Protein AF-A0A6I3E8Z2-F1 (afdb_monomer)

Mean predicted aligned error: 6.76 Å

Radius of gyration: 23.53 Å; Cα contacts (8 Å, |Δi|>4): 167; chains: 1; bounding box: 45×29×75 Å

pLDDT: mean 90.35, std 7.75, range [47.09, 97.12]

Structure (mmCIF, N/CA/C/O backbone):
data_AF-A0A6I3E8Z2-F1
#
_entry.id   AF-A0A6I3E8Z2-F1
#
loop_
_atom_site.group_PDB
_atom_site.id
_atom_site.type_symbol
_atom_site.label_atom_id
_atom_site.label_alt_id
_atom_site.label_comp_id
_atom_site.label_asym_id
_atom_site.label_entity_id
_atom_site.label_seq_id
_atom_site.pdbx_PDB_ins_code
_atom_site.Cartn_x
_atom_site.Cartn_y
_atom_site.Cartn_z
_atom_site.occupancy
_atom_site.B_iso_or_equiv
_atom_site.auth_seq_id
_atom_site.auth_comp_id
_atom_site.auth_asym_id
_atom_site.auth_atom_id
_atom_site.pdbx_PDB_model_num
ATOM 1 N N . MET A 1 1 ? 21.581 24.285 -48.028 1.00 47.09 1 MET A N 1
ATOM 2 C CA . MET A 1 1 ? 20.593 23.211 -47.769 1.00 47.09 1 MET A CA 1
ATOM 3 C C . MET A 1 1 ? 21.346 21.932 -47.448 1.00 47.09 1 MET A C 1
ATOM 5 O O . MET A 1 1 ? 22.069 21.449 -48.307 1.00 47.09 1 MET A O 1
ATOM 9 N N . ILE A 1 2 ? 21.238 21.418 -46.222 1.00 68.00 2 ILE A N 1
ATOM 10 C CA . ILE A 1 2 ? 21.886 20.156 -45.835 1.00 68.00 2 ILE A CA 1
ATOM 11 C C . ILE A 1 2 ? 21.056 19.008 -46.432 1.00 68.00 2 ILE A C 1
ATOM 13 O O . ILE A 1 2 ? 19.905 18.815 -46.048 1.00 68.00 2 ILE A O 1
ATOM 17 N N . GLN A 1 3 ? 21.615 18.278 -47.399 1.00 69.81 3 GLN A N 1
ATOM 18 C CA . GLN A 1 3 ? 20.998 17.083 -47.985 1.00 69.81 3 GLN A CA 1
ATOM 19 C C . GLN A 1 3 ? 21.229 15.905 -47.028 1.00 69.81 3 GLN A C 1
ATOM 21 O O . GLN A 1 3 ? 22.283 15.272 -47.037 1.00 69.81 3 GLN A O 1
ATOM 26 N N . ILE A 1 4 ? 20.273 15.653 -46.133 1.00 79.44 4 ILE A N 1
ATOM 27 C CA . ILE A 1 4 ? 20.348 14.550 -45.169 1.00 79.44 4 ILE A CA 1
ATOM 28 C C . ILE A 1 4 ? 20.017 13.220 -45.859 1.00 79.44 4 ILE A C 1
ATOM 30 O O . ILE A 1 4 ? 18.952 13.041 -46.450 1.00 79.44 4 ILE A O 1
ATOM 34 N N . ASN A 1 5 ? 20.930 12.254 -45.746 1.00 85.25 5 ASN A N 1
ATOM 35 C CA . ASN A 1 5 ? 20.758 10.927 -46.326 1.00 85.25 5 ASN A CA 1
ATOM 36 C C . ASN A 1 5 ? 19.733 10.115 -45.519 1.00 85.25 5 ASN A C 1
ATOM 38 O O . ASN A 1 5 ? 19.948 9.837 -44.338 1.00 85.25 5 ASN A O 1
ATOM 42 N N . ARG A 1 6 ? 18.652 9.655 -46.166 1.00 85.75 6 ARG A N 1
ATOM 43 C CA . ARG A 1 6 ? 17.559 8.897 -45.513 1.00 85.75 6 ARG A CA 1
ATOM 44 C C . ARG A 1 6 ? 18.058 7.685 -44.713 1.00 85.75 6 ARG A C 1
ATOM 46 O O . ARG A 1 6 ? 17.538 7.411 -43.640 1.00 85.75 6 ARG A O 1
ATOM 53 N N . ARG A 1 7 ? 19.110 7.007 -45.190 1.00 88.06 7 ARG A N 1
ATOM 54 C CA . ARG A 1 7 ? 19.743 5.868 -44.496 1.00 88.06 7 ARG A CA 1
ATOM 55 C C . ARG A 1 7 ? 20.390 6.264 -43.165 1.00 88.06 7 ARG A C 1
ATOM 57 O O . ARG A 1 7 ? 20.263 5.529 -42.194 1.00 88.06 7 ARG A O 1
ATOM 64 N N . ILE A 1 8 ? 21.046 7.427 -43.111 1.00 90.81 8 ILE A N 1
ATOM 65 C CA . ILE A 1 8 ? 21.693 7.934 -41.889 1.00 90.81 8 ILE A CA 1
ATOM 66 C C . ILE A 1 8 ? 20.628 8.255 -40.840 1.00 90.81 8 ILE A C 1
ATOM 68 O O . ILE A 1 8 ? 20.788 7.888 -39.682 1.00 90.81 8 ILE A O 1
ATOM 72 N N . VAL A 1 9 ? 19.508 8.858 -41.255 1.00 92.12 9 VAL A N 1
ATOM 73 C CA . VAL A 1 9 ? 18.374 9.138 -40.359 1.00 92.12 9 VAL A CA 1
ATOM 74 C C . VAL A 1 9 ? 17.796 7.852 -39.778 1.00 92.12 9 VAL A C 1
ATOM 76 O O . VAL A 1 9 ? 17.558 7.783 -38.577 1.00 92.12 9 VAL A O 1
ATOM 79 N N . SER A 1 10 ? 17.607 6.816 -40.600 1.00 93.56 10 SER A N 1
ATOM 80 C CA . SER A 1 10 ? 17.093 5.527 -40.125 1.00 93.56 10 SER A CA 1
ATOM 81 C C . SER A 1 10 ? 18.031 4.865 -39.114 1.00 93.56 10 SER A C 1
ATOM 83 O O . SER A 1 10 ? 17.572 4.419 -38.067 1.00 93.56 10 SER A O 1
ATOM 85 N N . ILE A 1 11 ? 19.339 4.839 -39.389 1.00 95.56 11 ILE A N 1
ATOM 86 C CA . ILE A 1 11 ? 20.333 4.259 -38.471 1.00 95.56 11 ILE A CA 1
ATOM 87 C C . ILE A 1 11 ? 20.383 5.051 -37.163 1.00 95.56 11 ILE A C 1
ATOM 89 O O . ILE A 1 11 ? 20.350 4.455 -36.089 1.00 95.56 11 ILE A O 1
ATOM 93 N N . ALA A 1 12 ? 20.404 6.384 -37.240 1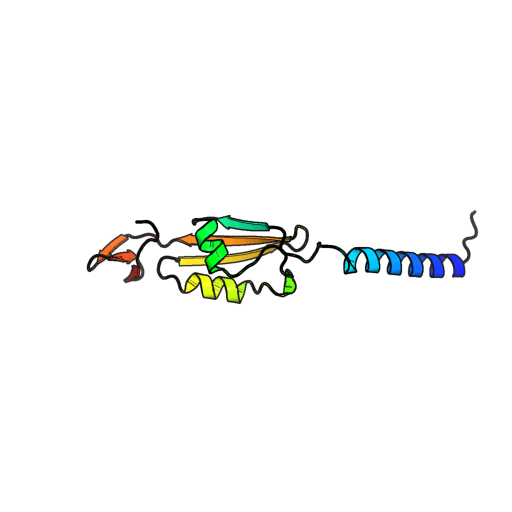.00 95.31 12 ALA A N 1
ATOM 94 C CA . ALA A 1 12 ? 20.385 7.243 -36.063 1.00 95.31 12 ALA A CA 1
ATOM 95 C C . ALA A 1 12 ? 19.112 7.034 -35.228 1.00 95.31 12 ALA A C 1
ATOM 97 O O . ALA A 1 12 ? 19.192 6.956 -34.006 1.00 95.31 12 ALA A O 1
ATOM 98 N N . GLY A 1 13 ? 17.954 6.877 -35.876 1.00 96.56 13 GLY A N 1
ATOM 99 C CA . GLY A 1 13 ? 16.691 6.583 -35.200 1.00 96.56 13 GLY A CA 1
ATOM 100 C C . GLY A 1 13 ? 16.713 5.246 -34.456 1.00 96.56 13 GLY A C 1
ATOM 101 O O . GLY A 1 13 ? 16.318 5.190 -33.294 1.00 96.56 13 GLY A O 1
ATOM 102 N N . ILE A 1 14 ? 17.228 4.185 -35.086 1.00 97.06 14 ILE A N 1
ATOM 103 C CA . ILE A 1 14 ? 17.366 2.864 -34.450 1.00 97.06 14 ILE A CA 1
ATOM 104 C C . ILE A 1 14 ? 18.352 2.927 -33.279 1.00 97.06 14 ILE A C 1
ATOM 106 O O . ILE A 1 14 ? 18.051 2.417 -32.201 1.00 97.06 14 ILE A O 1
ATOM 110 N N . ALA A 1 15 ? 19.505 3.574 -33.465 1.00 97.00 15 ALA A N 1
ATOM 111 C CA . ALA A 1 15 ? 20.509 3.726 -32.415 1.00 97.00 15 ALA A CA 1
ATOM 112 C C . ALA A 1 15 ? 19.963 4.516 -31.216 1.00 97.00 15 ALA A C 1
ATOM 114 O O . ALA A 1 15 ? 20.157 4.110 -30.070 1.00 97.00 15 ALA A O 1
ATOM 115 N N . LEU A 1 16 ? 19.225 5.601 -31.471 1.00 97.00 16 LEU A N 1
ATOM 116 C CA . LEU A 1 16 ? 18.571 6.387 -30.429 1.00 97.00 16 LEU A CA 1
ATOM 117 C C . LEU A 1 16 ? 17.526 5.557 -29.679 1.00 97.00 16 LEU A C 1
ATOM 119 O O . LEU A 1 16 ? 17.502 5.567 -28.452 1.00 97.00 16 LEU A O 1
ATOM 123 N N . PHE A 1 17 ? 16.690 4.808 -30.399 1.00 97.12 17 PHE A N 1
ATOM 124 C CA . PHE A 1 17 ? 15.694 3.937 -29.781 1.00 97.12 17 PHE A CA 1
ATOM 125 C C . PHE A 1 17 ? 16.351 2.865 -28.900 1.00 97.12 17 PHE A C 1
ATOM 127 O O . PHE A 1 17 ? 15.964 2.707 -27.744 1.00 97.12 17 PHE A O 1
ATOM 134 N N . ALA A 1 18 ? 17.393 2.192 -29.398 1.00 96.94 18 ALA A N 1
ATOM 135 C CA . ALA A 1 18 ? 18.147 1.199 -28.635 1.00 96.94 18 ALA A CA 1
ATOM 136 C C . ALA A 1 18 ? 18.750 1.803 -27.355 1.00 96.94 18 ALA A C 1
ATOM 138 O O . ALA A 1 18 ? 18.591 1.239 -26.270 1.00 96.94 18 ALA A O 1
ATOM 139 N N . LEU A 1 19 ? 19.359 2.989 -27.453 1.00 96.25 19 LEU A N 1
ATOM 140 C CA . LEU A 1 19 ? 19.919 3.696 -26.303 1.00 96.25 19 LEU A CA 1
ATOM 141 C C . LEU A 1 19 ? 18.846 4.030 -25.255 1.00 96.25 19 LEU A C 1
ATOM 143 O O . LEU A 1 19 ? 19.044 3.770 -24.069 1.00 96.25 19 LEU A O 1
ATOM 147 N N . LEU A 1 20 ? 17.694 4.555 -25.682 1.00 95.12 20 LEU A N 1
ATOM 148 C CA . LEU A 1 20 ? 16.580 4.865 -24.782 1.00 95.12 20 LEU A CA 1
ATOM 149 C C . LEU A 1 20 ? 16.047 3.605 -24.095 1.00 95.12 20 LEU A C 1
ATOM 151 O O . LEU A 1 20 ? 15.847 3.607 -22.880 1.00 95.12 20 LEU A O 1
ATOM 155 N N . THR A 1 21 ? 15.866 2.512 -24.841 1.00 94.25 21 THR A N 1
ATOM 156 C CA . THR A 1 21 ? 15.415 1.243 -24.253 1.00 94.25 21 THR A CA 1
ATOM 157 C C . THR A 1 21 ? 16.409 0.693 -23.235 1.00 94.25 21 THR A C 1
ATOM 159 O O . THR A 1 21 ? 15.979 0.209 -22.193 1.00 94.25 21 THR A O 1
ATOM 162 N N . TYR A 1 22 ? 17.717 0.825 -23.478 1.00 92.50 22 TYR A N 1
ATOM 163 C CA . TYR A 1 22 ? 18.752 0.422 -22.528 1.00 92.50 22 TYR A CA 1
ATOM 164 C C . TYR A 1 22 ? 18.677 1.243 -21.235 1.00 92.50 22 TYR A C 1
ATOM 166 O O . TYR A 1 22 ? 18.629 0.684 -20.143 1.00 92.50 22 TYR A O 1
ATOM 174 N N . ILE A 1 23 ? 18.579 2.571 -21.337 1.00 91.31 23 ILE A N 1
ATOM 175 C CA . ILE A 1 23 ? 18.447 3.432 -20.153 1.00 91.31 23 ILE A CA 1
ATOM 176 C C . ILE A 1 23 ? 17.215 3.027 -19.337 1.00 91.31 23 ILE A C 1
ATOM 178 O O . ILE A 1 23 ? 17.310 2.881 -18.124 1.00 91.31 23 ILE A O 1
ATOM 182 N N . ILE A 1 24 ? 16.076 2.789 -19.991 1.00 87.31 24 ILE A N 1
ATOM 183 C CA . ILE A 1 24 ? 14.829 2.432 -19.309 1.00 87.31 24 ILE A CA 1
ATOM 184 C C . ILE A 1 24 ? 14.911 1.035 -18.675 1.00 87.31 24 ILE A C 1
ATOM 186 O O . ILE A 1 24 ? 14.534 0.881 -17.512 1.00 87.31 24 ILE A O 1
ATOM 190 N N . ALA A 1 25 ? 15.415 0.033 -19.401 1.00 84.31 25 ALA A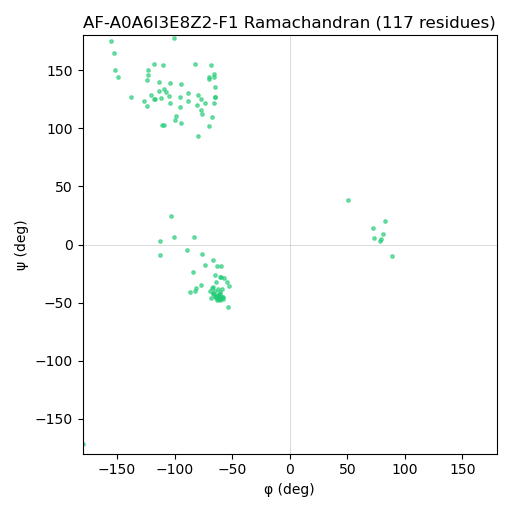 N 1
ATOM 191 C CA . ALA A 1 25 ? 15.451 -1.361 -18.954 1.00 84.31 25 ALA A CA 1
ATOM 192 C C . ALA A 1 25 ? 16.332 -1.582 -17.714 1.00 84.31 25 ALA A C 1
ATOM 194 O O . ALA A 1 25 ? 16.007 -2.431 -16.884 1.00 84.31 25 ALA A O 1
ATOM 195 N N . TRP A 1 26 ? 17.402 -0.799 -17.563 1.00 84.38 26 TRP A N 1
ATOM 196 C CA . TRP A 1 26 ? 18.283 -0.833 -16.391 1.00 84.38 26 TRP A CA 1
ATOM 197 C C . TRP A 1 26 ? 18.015 0.296 -15.384 1.00 84.38 26 TRP A C 1
ATOM 199 O O . TRP A 1 26 ? 18.750 0.437 -14.407 1.00 84.38 26 TRP A O 1
ATOM 209 N N . SER A 1 27 ? 16.959 1.092 -15.578 1.00 81.38 27 SER A N 1
ATOM 210 C CA . SER A 1 27 ? 16.594 2.149 -14.632 1.00 81.38 27 SER A CA 1
ATOM 211 C C . SER A 1 27 ? 15.777 1.631 -13.447 1.00 81.38 27 SER A C 1
ATOM 213 O O . SER A 1 27 ? 15.022 0.663 -13.537 1.00 81.38 27 SER A O 1
ATOM 215 N N . THR A 1 28 ? 15.848 2.357 -12.334 1.00 78.62 28 THR A N 1
ATOM 216 C CA . THR A 1 28 ? 15.000 2.143 -11.152 1.00 78.62 28 THR A CA 1
ATOM 217 C C . THR A 1 28 ? 13.628 2.821 -11.263 1.00 78.62 28 THR A C 1
ATOM 219 O O . THR A 1 28 ? 12.857 2.790 -10.304 1.00 78.62 28 THR A O 1
ATOM 222 N N . LEU A 1 29 ? 13.281 3.398 -12.423 1.00 79.94 29 LEU A N 1
ATOM 223 C CA . LEU A 1 29 ? 12.059 4.195 -12.623 1.00 79.94 29 LEU A CA 1
ATOM 224 C C . LEU A 1 29 ? 10.767 3.435 -12.280 1.00 79.94 29 LEU A C 1
ATOM 226 O O . LEU A 1 29 ? 9.794 4.036 -11.841 1.00 79.94 29 LEU A O 1
ATOM 230 N N . PHE A 1 30 ? 10.763 2.108 -12.418 1.00 86.50 30 PHE A N 1
ATOM 231 C CA . PHE A 1 30 ? 9.594 1.262 -12.149 1.00 86.50 30 PHE A CA 1
ATOM 232 C C . PHE A 1 30 ? 9.671 0.506 -10.818 1.00 86.50 30 PHE A C 1
ATOM 234 O O . PHE A 1 30 ? 9.048 -0.548 -10.661 1.00 86.50 30 PHE A O 1
ATOM 241 N N . THR A 1 31 ? 10.438 1.022 -9.859 1.00 92.06 31 THR A N 1
ATOM 242 C CA . THR A 1 31 ? 10.557 0.453 -8.510 1.00 92.06 31 THR A CA 1
ATOM 243 C C . THR A 1 31 ? 9.903 1.349 -7.466 1.00 92.06 31 THR A C 1
ATOM 245 O O . THR A 1 31 ? 9.740 2.553 -7.666 1.00 92.06 31 THR A O 1
ATOM 248 N N . VAL A 1 32 ? 9.488 0.751 -6.352 1.00 94.94 32 VAL A N 1
ATOM 249 C CA . VAL A 1 32 ? 8.975 1.478 -5.194 1.00 94.94 32 VAL A CA 1
ATOM 250 C C . VAL A 1 32 ? 10.146 2.204 -4.544 1.00 94.94 32 VAL A C 1
ATOM 252 O O . VAL A 1 32 ? 10.947 1.603 -3.837 1.00 94.94 32 VAL A O 1
ATOM 255 N N . SER A 1 33 ? 10.243 3.502 -4.786 1.00 92.69 33 SER A N 1
ATOM 256 C CA . SER A 1 33 ? 11.257 4.371 -4.189 1.00 92.69 33 SER A CA 1
ATOM 257 C C . SER A 1 33 ? 10.858 4.797 -2.775 1.00 92.69 33 SER A C 1
ATOM 259 O O . SER A 1 33 ? 11.689 4.874 -1.871 1.00 92.69 33 SER A O 1
ATOM 261 N N . LYS A 1 34 ? 9.560 5.040 -2.557 1.00 93.50 34 LYS A N 1
ATOM 262 C CA . LYS A 1 34 ? 9.040 5.561 -1.290 1.00 93.50 34 LYS A CA 1
ATOM 263 C C . LYS A 1 34 ? 7.626 5.062 -1.022 1.00 93.50 34 LYS A C 1
ATOM 265 O O . LYS A 1 34 ? 6.812 4.986 -1.938 1.00 93.50 34 LYS A O 1
ATOM 270 N N . VAL A 1 35 ? 7.319 4.800 0.247 1.00 94.88 35 VAL A N 1
ATOM 271 C CA . VAL A 1 35 ? 5.948 4.584 0.727 1.00 94.88 35 VAL A CA 1
ATOM 272 C C . VAL A 1 35 ? 5.560 5.757 1.619 1.00 94.88 35 VAL A C 1
ATOM 274 O O . VAL A 1 35 ? 6.286 6.090 2.554 1.00 94.88 35 VAL A O 1
ATOM 277 N N . VAL A 1 36 ? 4.438 6.405 1.330 1.00 95.19 36 VAL A N 1
ATOM 278 C CA . VAL A 1 36 ? 3.909 7.529 2.113 1.00 95.19 36 VAL A CA 1
ATOM 279 C C . VAL A 1 36 ? 2.570 7.120 2.697 1.00 95.19 36 VAL A C 1
ATOM 281 O O . VAL A 1 36 ? 1.680 6.727 1.953 1.00 95.19 36 VAL A O 1
ATOM 284 N N . VAL A 1 37 ? 2.422 7.227 4.013 1.00 94.94 37 VAL A N 1
ATOM 285 C CA . VAL A 1 37 ? 1.174 6.953 4.723 1.00 94.94 37 VAL A CA 1
ATOM 286 C C . VAL A 1 37 ? 0.589 8.264 5.228 1.00 94.94 37 VAL A C 1
ATOM 288 O O . VAL A 1 37 ? 1.294 9.077 5.824 1.00 94.94 37 VAL A O 1
ATOM 291 N N . THR A 1 38 ? -0.708 8.462 5.021 1.00 93.88 38 THR A N 1
ATOM 292 C CA . THR A 1 38 ? -1.462 9.583 5.588 1.00 93.88 38 THR A CA 1
ATOM 293 C C . THR A 1 38 ? -2.639 9.068 6.414 1.00 93.88 38 THR A C 1
ATOM 295 O O . THR A 1 38 ? -3.217 8.027 6.110 1.00 93.88 38 THR A O 1
ATOM 298 N N . GLY A 1 39 ? -2.972 9.782 7.495 1.00 88.25 39 GLY A N 1
ATOM 299 C CA . GLY A 1 39 ? -4.113 9.459 8.363 1.00 88.25 39 GLY A CA 1
ATOM 300 C C . GLY A 1 39 ? -3.898 8.312 9.359 1.00 88.25 39 GLY A C 1
ATOM 301 O O . GLY A 1 39 ? -4.816 7.982 10.100 1.00 88.25 39 GLY A O 1
ATOM 302 N N . ALA A 1 40 ? -2.701 7.726 9.422 1.00 89.62 40 ALA A N 1
ATOM 303 C CA . ALA A 1 40 ? -2.332 6.696 10.392 1.00 89.62 40 ALA A CA 1
ATOM 304 C C . ALA A 1 40 ? -0.810 6.667 10.625 1.00 89.62 40 ALA A C 1
ATOM 306 O O . ALA A 1 40 ? -0.051 7.361 9.947 1.00 89.62 40 ALA A O 1
ATOM 307 N N . GLN A 1 41 ? -0.356 5.841 11.572 1.00 88.44 41 GLN A N 1
ATOM 308 C CA . GLN A 1 41 ? 1.065 5.680 11.885 1.00 88.44 41 GLN A CA 1
ATOM 309 C C . GLN A 1 41 ? 1.831 5.040 10.713 1.00 88.44 41 GLN A C 1
ATOM 311 O O . GLN A 1 41 ? 1.541 3.911 10.308 1.00 88.44 41 GLN A O 1
ATOM 316 N N . GLN A 1 42 ? 2.854 5.743 10.213 1.00 88.12 42 GLN A N 1
ATOM 317 C CA . GLN A 1 42 ? 3.634 5.360 9.028 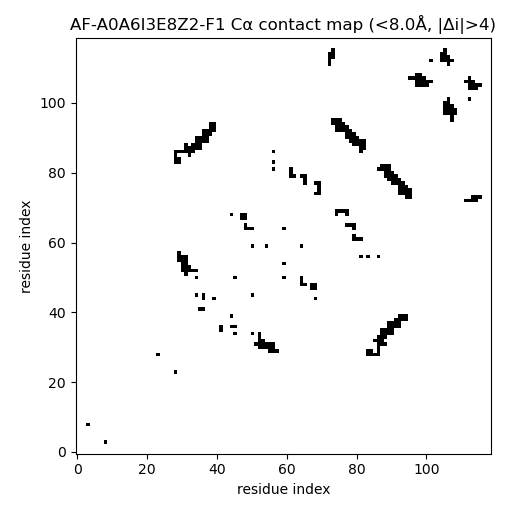1.00 88.12 42 GLN A CA 1
ATOM 318 C C . GLN A 1 42 ? 4.199 3.936 9.109 1.00 88.12 42 GLN A C 1
ATOM 320 O O . GLN A 1 42 ? 3.973 3.128 8.211 1.00 88.12 42 GLN A O 1
ATOM 325 N N . SER A 1 43 ? 4.927 3.616 10.180 1.00 85.94 43 SER A N 1
ATOM 326 C CA . SER A 1 43 ? 5.628 2.334 10.318 1.00 85.94 43 SER A CA 1
ATOM 327 C C . SER A 1 43 ? 4.670 1.144 10.399 1.00 85.94 43 SER A C 1
ATOM 329 O O . SER A 1 43 ? 4.881 0.132 9.732 1.00 85.94 43 SER A O 1
ATOM 331 N N . ALA A 1 44 ? 3.588 1.276 11.170 1.00 87.19 44 ALA A N 1
ATOM 332 C CA . ALA A 1 44 ? 2.594 0.222 11.338 1.00 87.19 44 ALA A CA 1
ATOM 333 C C . ALA A 1 44 ? 1.902 -0.113 10.010 1.00 87.19 44 ALA A C 1
ATOM 335 O O . ALA A 1 44 ? 1.782 -1.279 9.637 1.00 87.19 44 ALA A O 1
ATOM 336 N N . MET A 1 45 ? 1.483 0.914 9.269 1.00 89.75 45 MET A N 1
ATOM 337 C CA . MET A 1 45 ? 0.715 0.731 8.039 1.00 89.75 45 MET A CA 1
ATOM 338 C C . MET A 1 45 ? 1.582 0.300 6.865 1.00 89.75 45 MET A C 1
ATOM 340 O O . MET A 1 45 ? 1.148 -0.523 6.063 1.00 89.75 45 MET A O 1
ATOM 344 N N . GLN A 1 46 ? 2.825 0.780 6.793 1.00 89.56 46 GLN A N 1
ATOM 345 C CA . GLN A 1 46 ? 3.780 0.302 5.801 1.00 89.56 46 GLN A CA 1
ATOM 346 C C . GLN A 1 46 ? 4.034 -1.203 5.970 1.00 89.56 46 GLN A C 1
ATOM 348 O O . GLN A 1 46 ? 3.903 -1.949 5.000 1.00 89.56 46 GLN A O 1
ATOM 353 N N . ASN A 1 47 ? 4.280 -1.669 7.198 1.00 89.94 47 ASN A N 1
ATOM 354 C CA . ASN A 1 47 ? 4.476 -3.095 7.477 1.00 89.94 47 ASN A CA 1
ATOM 355 C C . ASN A 1 47 ? 3.224 -3.923 7.155 1.00 89.94 47 ASN A C 1
ATOM 357 O O . ASN A 1 47 ? 3.313 -4.968 6.509 1.00 89.94 47 ASN A O 1
ATOM 361 N N . LEU A 1 48 ? 2.043 -3.438 7.550 1.00 89.88 48 LEU A N 1
ATOM 362 C CA . LEU A 1 48 ? 0.787 -4.142 7.303 1.00 89.88 48 LEU A CA 1
ATOM 363 C C . LEU A 1 48 ? 0.446 -4.220 5.806 1.00 89.88 48 LEU A C 1
ATOM 365 O O . LEU A 1 48 ? -0.021 -5.259 5.333 1.00 89.88 48 LEU A O 1
ATOM 369 N N . SER A 1 49 ? 0.745 -3.165 5.041 1.00 90.50 49 SER A N 1
ATOM 370 C CA . SER A 1 49 ? 0.481 -3.097 3.598 1.00 90.50 49 SER A CA 1
ATOM 371 C C . SER A 1 49 ? 1.215 -4.179 2.797 1.00 90.50 49 SER A C 1
ATOM 373 O O . SER A 1 49 ? 0.723 -4.611 1.758 1.00 90.50 49 SER A O 1
ATOM 375 N N . GLY A 1 50 ? 2.366 -4.653 3.290 1.00 90.69 50 GLY A N 1
ATOM 376 C CA . GLY A 1 50 ? 3.233 -5.594 2.577 1.00 90.69 50 GLY A CA 1
ATOM 377 C C . GLY A 1 50 ? 4.005 -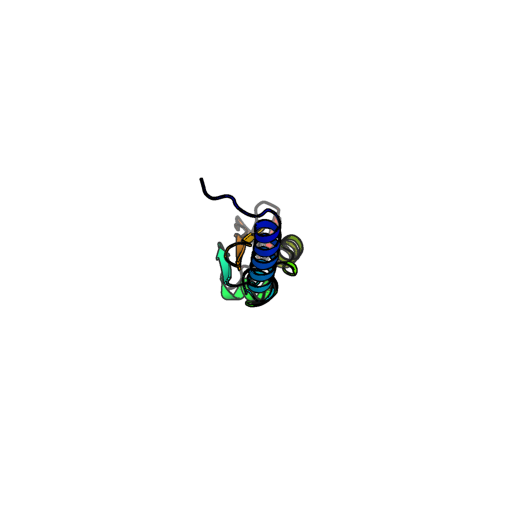4.982 1.402 1.00 90.69 50 GLY A C 1
ATOM 378 O O . GLY A 1 50 ? 4.680 -5.715 0.688 1.00 90.69 50 GLY A O 1
ATOM 379 N N . VAL A 1 51 ? 3.923 -3.662 1.195 1.00 92.12 51 VAL A N 1
ATOM 3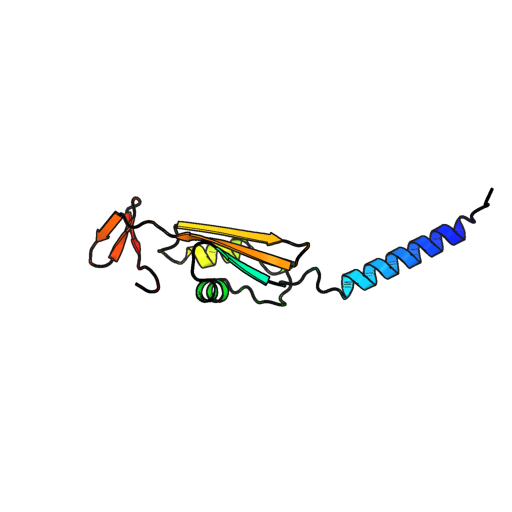80 C CA . VAL A 1 51 ? 4.660 -2.963 0.136 1.00 92.12 51 VAL A CA 1
ATOM 381 C C . VAL A 1 51 ? 6.095 -2.720 0.590 1.00 92.12 51 VAL A C 1
ATOM 383 O O . VAL A 1 51 ? 6.334 -2.011 1.571 1.00 92.12 51 VAL A O 1
ATOM 386 N N . THR A 1 52 ? 7.056 -3.269 -0.153 1.00 92.19 52 THR A N 1
ATOM 387 C CA . THR A 1 52 ? 8.481 -3.151 0.181 1.00 92.19 52 THR A CA 1
ATOM 388 C C . THR A 1 52 ? 9.178 -2.137 -0.723 1.00 92.19 52 THR A C 1
ATOM 390 O O . THR A 1 52 ? 8.947 -2.090 -1.931 1.00 92.19 52 THR A O 1
ATOM 393 N N . ILE A 1 53 ? 10.061 -1.319 -0.145 1.00 92.69 53 ILE A N 1
ATOM 394 C CA . ILE A 1 53 ? 10.914 -0.406 -0.918 1.00 92.69 53 ILE A CA 1
ATOM 395 C C . ILE A 1 53 ? 11.870 -1.240 -1.786 1.00 92.69 53 ILE A C 1
ATOM 397 O O . ILE A 1 53 ? 12.447 -2.219 -1.320 1.00 92.69 53 ILE A O 1
ATOM 401 N N . GLY A 1 54 ? 12.024 -0.860 -3.054 1.00 90.75 54 GLY A N 1
ATOM 402 C CA . GLY A 1 54 ? 12.816 -1.577 -4.057 1.00 90.75 54 GLY A CA 1
ATOM 403 C C . GLY A 1 54 ? 12.041 -2.645 -4.838 1.00 90.75 54 GLY A C 1
ATOM 404 O O . GLY A 1 54 ? 12.535 -3.143 -5.849 1.00 90.75 54 GLY A O 1
ATOM 405 N N . GLU A 1 55 ? 10.812 -2.981 -4.437 1.00 92.00 55 GLU A N 1
ATOM 406 C CA . GLU A 1 55 ? 9.951 -3.879 -5.208 1.00 92.00 55 GLU A CA 1
ATOM 407 C C . GLU A 1 55 ? 9.505 -3.227 -6.528 1.00 92.00 55 GLU A C 1
ATOM 409 O O . GLU A 1 55 ? 9.426 -2.006 -6.651 1.00 92.00 55 GLU A O 1
ATOM 414 N N . LYS A 1 56 ? 9.181 -4.029 -7.547 1.00 91.56 56 LYS A N 1
ATOM 415 C CA . LYS A 1 56 ? 8.627 -3.519 -8.809 1.00 91.56 56 LYS A CA 1
ATOM 416 C C . LYS A 1 56 ? 7.244 -2.895 -8.569 1.00 91.56 56 LYS A C 1
ATOM 418 O O . LYS A 1 56 ? 6.339 -3.586 -8.107 1.00 91.56 56 LYS A O 1
ATOM 423 N N . LEU A 1 57 ? 7.030 -1.646 -8.995 1.00 91.94 57 LEU A N 1
ATOM 424 C CA . LEU A 1 57 ? 5.731 -0.947 -8.917 1.00 91.94 57 LEU A CA 1
ATOM 425 C C . LEU A 1 57 ? 4.587 -1.730 -9.575 1.00 91.94 57 LEU A C 1
ATOM 427 O O . LEU A 1 57 ? 3.439 -1.662 -9.135 1.00 91.94 57 LEU A O 1
ATOM 431 N N . ALA A 1 58 ? 4.908 -2.491 -10.624 1.00 90.88 58 ALA A N 1
ATOM 432 C CA . ALA A 1 58 ? 3.956 -3.340 -11.329 1.00 90.88 58 ALA A CA 1
ATOM 433 C C . ALA A 1 58 ? 3.408 -4.492 -10.470 1.00 90.88 58 ALA A C 1
ATOM 435 O O . ALA A 1 58 ? 2.298 -4.943 -10.731 1.00 90.88 58 ALA A O 1
ATOM 436 N N . ARG A 1 59 ? 4.155 -4.945 -9.453 1.00 92.19 59 ARG A N 1
ATOM 437 C CA . ARG A 1 59 ? 3.734 -6.011 -8.530 1.00 92.19 59 ARG A CA 1
ATOM 438 C C . ARG A 1 59 ? 2.861 -5.486 -7.388 1.00 92.19 59 ARG A C 1
ATOM 440 O O . ARG A 1 59 ? 2.053 -6.230 -6.845 1.00 92.19 59 ARG A O 1
ATOM 447 N N . VAL A 1 60 ? 2.978 -4.201 -7.057 1.00 93.69 60 VAL A N 1
ATOM 448 C CA . VAL A 1 60 ? 2.107 -3.566 -6.066 1.00 93.69 60 VAL A CA 1
ATOM 449 C C . VAL A 1 60 ? 0.695 -3.500 -6.633 1.00 93.69 60 VAL A C 1
ATOM 451 O O . VAL A 1 60 ? 0.436 -2.715 -7.539 1.00 93.69 60 VAL A O 1
ATOM 454 N N . GLU A 1 61 ? -0.228 -4.291 -6.097 1.00 94.56 61 GLU A N 1
ATOM 455 C CA . GLU A 1 61 ? -1.639 -4.257 -6.482 1.00 94.56 61 GLU A CA 1
ATOM 456 C C . GLU A 1 61 ? -2.438 -3.349 -5.536 1.00 94.56 61 GLU A C 1
ATOM 458 O O . GLU A 1 61 ? -2.759 -3.765 -4.421 1.00 94.56 61 GLU A O 1
ATOM 463 N N . PRO A 1 62 ? -2.822 -2.121 -5.948 1.00 94.56 62 PRO A N 1
ATOM 464 C CA . PRO A 1 62 ? -3.428 -1.154 -5.033 1.00 94.56 62 PRO A CA 1
ATOM 465 C C . PRO A 1 62 ? -4.703 -1.667 -4.373 1.00 94.56 62 PRO A C 1
ATOM 467 O O . PRO A 1 62 ? -4.916 -1.458 -3.186 1.00 94.56 62 PRO A O 1
ATOM 470 N N . ARG A 1 63 ? -5.529 -2.398 -5.131 1.00 94.12 63 ARG A N 1
ATOM 471 C CA . ARG A 1 63 ? -6.788 -2.961 -4.630 1.00 94.12 63 ARG A CA 1
ATOM 472 C C . ARG A 1 63 ? -6.552 -4.075 -3.613 1.00 94.12 63 ARG A C 1
ATOM 474 O O . ARG A 1 63 ? -7.262 -4.133 -2.616 1.00 94.12 63 ARG A O 1
ATOM 481 N N . ALA A 1 64 ? -5.560 -4.936 -3.844 1.00 94.44 64 ALA A N 1
ATOM 482 C CA . ALA A 1 64 ? -5.217 -6.002 -2.909 1.00 94.44 64 ALA A CA 1
ATOM 483 C C . ALA A 1 64 ? -4.654 -5.422 -1.603 1.00 94.44 64 ALA A C 1
ATOM 485 O O . ALA A 1 64 ? -5.070 -5.831 -0.521 1.00 94.44 64 ALA A O 1
ATOM 486 N N . VAL A 1 65 ? -3.780 -4.414 -1.703 1.00 95.12 65 VAL A N 1
ATOM 487 C CA . VAL A 1 65 ? -3.242 -3.691 -0.542 1.00 95.12 65 VAL A CA 1
ATOM 488 C C . VAL A 1 65 ? -4.356 -2.975 0.224 1.00 95.12 65 VAL A C 1
ATOM 490 O O . VAL A 1 65 ? -4.434 -3.109 1.443 1.00 95.12 65 VAL A O 1
ATOM 493 N N . ALA A 1 66 ? -5.250 -2.265 -0.473 1.00 95.56 66 ALA A N 1
ATOM 494 C CA . ALA A 1 66 ? -6.390 -1.591 0.144 1.00 95.56 66 ALA A CA 1
ATOM 495 C C . ALA A 1 66 ? -7.281 -2.583 0.899 1.00 95.56 66 ALA A C 1
ATOM 497 O O . ALA A 1 66 ? -7.591 -2.356 2.064 1.00 95.56 66 ALA A O 1
ATOM 498 N N . ARG A 1 67 ? -7.618 -3.717 0.272 1.00 94.62 67 ARG A N 1
ATOM 499 C CA . ARG A 1 67 ? -8.421 -4.777 0.892 1.00 94.62 67 ARG A CA 1
ATOM 500 C C . ARG A 1 67 ? -7.753 -5.337 2.146 1.00 94.62 67 ARG A C 1
ATOM 502 O O . ARG A 1 67 ? -8.416 -5.461 3.165 1.00 94.62 67 ARG A O 1
ATOM 509 N N . LYS A 1 68 ? -6.450 -5.624 2.086 1.00 94.12 68 LYS A N 1
ATOM 510 C CA . LYS A 1 68 ? -5.677 -6.119 3.233 1.00 94.12 68 LYS A CA 1
ATOM 511 C C . LYS A 1 68 ? -5.679 -5.121 4.393 1.00 94.12 68 LYS A C 1
ATOM 513 O O . LYS A 1 68 ? -5.840 -5.505 5.544 1.00 94.12 68 LYS A O 1
ATOM 518 N N . LEU A 1 69 ? -5.516 -3.831 4.104 1.00 93.69 69 LEU A N 1
ATOM 519 C CA . LEU A 1 69 ? -5.583 -2.788 5.129 1.00 93.69 69 LEU A CA 1
ATOM 520 C C . LEU A 1 69 ? -7.007 -2.646 5.696 1.00 93.69 69 LEU A C 1
ATOM 522 O O . LEU A 1 69 ? -7.163 -2.487 6.901 1.00 93.69 69 LEU A O 1
ATOM 526 N N . GLN A 1 70 ? -8.045 -2.783 4.869 1.00 93.06 70 GLN A N 1
ATOM 527 C CA . GLN A 1 70 ? -9.453 -2.741 5.292 1.00 93.06 70 GLN A CA 1
ATOM 528 C C . GLN A 1 70 ? -9.890 -3.917 6.180 1.00 93.06 70 GLN A C 1
ATOM 530 O O . GLN A 1 70 ? -10.938 -3.827 6.812 1.00 93.06 70 GLN A O 1
ATOM 535 N N . GLU A 1 71 ? -9.108 -4.996 6.281 1.00 92.88 71 GLU A N 1
ATOM 536 C CA . GLU A 1 71 ? -9.356 -6.063 7.266 1.00 92.88 71 GLU A CA 1
ATOM 537 C C . GLU A 1 71 ? -9.232 -5.550 8.712 1.00 92.88 71 GLU A C 1
ATOM 539 O O . GLU A 1 71 ? -9.740 -6.169 9.647 1.00 92.88 71 GLU A O 1
ATOM 544 N N . GLN A 1 72 ? -8.581 -4.401 8.912 1.00 92.12 72 GLN A N 1
ATOM 545 C CA . GLN A 1 72 ? -8.526 -3.739 10.206 1.00 92.12 72 GLN A CA 1
ATOM 546 C C . GLN A 1 72 ? -9.843 -3.021 10.510 1.00 92.12 72 GLN A C 1
ATOM 548 O O . GLN A 1 72 ? -10.187 -2.025 9.875 1.00 92.12 72 GLN A O 1
ATOM 553 N N . LEU A 1 73 ? -10.542 -3.477 11.552 1.00 91.38 73 LEU A N 1
ATOM 554 C CA . LEU A 1 73 ? -11.866 -2.962 11.923 1.00 91.38 73 LEU A CA 1
ATOM 555 C C . LEU A 1 73 ? -11.886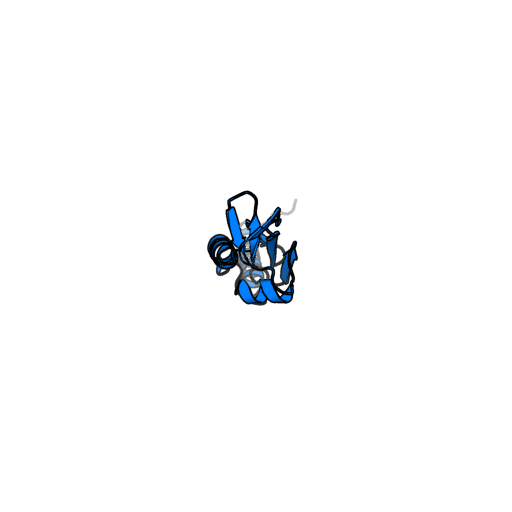 -1.464 12.248 1.00 91.38 73 LEU A C 1
ATOM 557 O O . LEU A 1 73 ? -12.907 -0.824 12.041 1.00 91.38 73 LEU A O 1
ATOM 561 N N . TRP A 1 74 ? -10.781 -0.889 12.724 1.00 92.06 74 TRP A N 1
ATOM 562 C CA . TRP A 1 74 ? -10.688 0.540 13.043 1.00 92.06 74 TRP A CA 1
ATOM 563 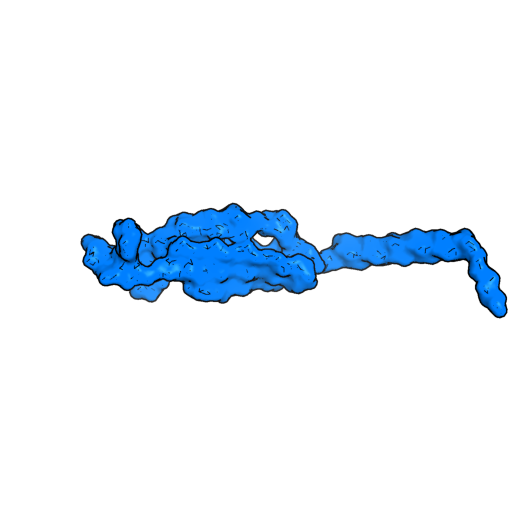C C . TRP A 1 74 ? -10.545 1.441 11.809 1.00 92.06 74 TRP A C 1
ATOM 565 O O . TRP A 1 74 ? -10.613 2.663 11.934 1.00 92.06 74 TRP A O 1
ATOM 575 N N . ILE A 1 75 ? -10.353 0.869 10.618 1.00 93.75 75 ILE A N 1
ATOM 576 C CA . ILE A 1 75 ? -10.217 1.608 9.364 1.00 93.75 75 ILE A CA 1
ATOM 577 C C . ILE A 1 75 ? -11.584 1.688 8.666 1.00 93.75 75 ILE A C 1
ATOM 579 O O . ILE A 1 75 ? -12.265 0.683 8.460 1.00 93.75 75 ILE A O 1
ATOM 583 N N . GLU A 1 76 ? -12.008 2.904 8.313 1.00 92.81 76 GLU A N 1
ATOM 584 C CA . GLU A 1 76 ? -13.253 3.159 7.569 1.00 92.81 76 GLU A CA 1
ATOM 585 C C . GLU A 1 76 ? -13.009 3.068 6.063 1.00 92.81 76 GLU A C 1
ATOM 587 O O . GLU A 1 76 ? -13.815 2.509 5.322 1.00 92.81 76 GLU A O 1
ATOM 592 N N . GLY A 1 77 ? -11.873 3.601 5.610 1.00 92.94 77 GLY A N 1
ATOM 593 C CA . GLY A 1 77 ? -11.529 3.682 4.198 1.00 92.94 77 GLY A CA 1
ATOM 594 C C . GLY A 1 77 ? -10.027 3.664 3.965 1.00 92.94 77 GLY A C 1
ATOM 595 O O . GLY A 1 77 ? -9.246 4.136 4.792 1.00 92.94 77 GLY A O 1
ATOM 596 N N . VAL A 1 78 ? -9.632 3.124 2.813 1.00 96.31 78 VAL A N 1
ATOM 597 C CA . VAL A 1 78 ? -8.243 3.088 2.354 1.00 96.31 78 VAL A CA 1
ATOM 598 C C . VAL A 1 78 ? -8.227 3.418 0.874 1.00 96.31 78 VAL A C 1
ATOM 600 O O . VAL A 1 78 ? -8.915 2.762 0.094 1.00 96.31 78 VAL A O 1
ATOM 603 N N . ASP A 1 79 ? -7.418 4.399 0.501 1.00 96.12 79 ASP A N 1
ATOM 604 C CA . ASP A 1 79 ? -7.059 4.663 -0.885 1.00 96.12 79 ASP A CA 1
ATOM 605 C C . ASP A 1 79 ? -5.567 4.386 -1.079 1.00 96.12 79 ASP A C 1
ATOM 607 O O . ASP A 1 79 ? -4.722 4.786 -0.274 1.00 96.12 79 ASP A O 1
ATOM 611 N N . VAL A 1 80 ? -5.247 3.647 -2.136 1.00 96.19 80 VAL A N 1
ATOM 612 C CA . VAL A 1 80 ? -3.881 3.268 -2.480 1.00 96.19 80 VAL A CA 1
ATOM 613 C C . VAL A 1 80 ? -3.610 3.739 -3.893 1.00 96.19 80 VAL A C 1
ATOM 615 O O . VAL A 1 80 ? -4.234 3.278 -4.850 1.00 96.19 80 VAL A O 1
ATOM 618 N N . SER A 1 81 ? -2.622 4.613 -4.042 1.00 95.00 81 SER A N 1
ATOM 619 C CA . SER A 1 81 ? -2.201 5.110 -5.348 1.00 95.00 81 SER A CA 1
ATOM 620 C C . SER A 1 81 ? -0.720 4.850 -5.589 1.00 95.00 81 SER A C 1
ATOM 622 O O . SER A 1 81 ? 0.097 4.764 -4.672 1.00 95.00 81 SER A O 1
ATOM 624 N N . ARG A 1 82 ? -0.378 4.673 -6.866 1.00 93.44 82 ARG A N 1
ATOM 625 C CA . ARG A 1 82 ? 0.992 4.461 -7.336 1.00 93.44 82 ARG A CA 1
ATOM 626 C C . ARG A 1 82 ? 1.361 5.600 -8.266 1.00 93.44 82 ARG A C 1
ATOM 628 O O . ARG A 1 82 ? 0.679 5.819 -9.266 1.00 93.44 82 ARG A O 1
ATOM 635 N N . ASN A 1 83 ? 2.459 6.276 -7.972 1.00 93.81 83 ASN A N 1
ATOM 636 C CA . ASN A 1 83 ? 3.065 7.248 -8.860 1.00 93.81 83 ASN A CA 1
ATOM 637 C C . ASN A 1 83 ? 4.239 6.593 -9.596 1.00 93.81 83 ASN A C 1
ATOM 639 O O . ASN A 1 83 ? 5.299 6.335 -9.030 1.00 93.81 83 ASN A O 1
ATOM 643 N N . TRP A 1 84 ? 4.018 6.325 -10.880 1.00 89.19 84 TRP A N 1
ATOM 644 C CA . TRP A 1 84 ? 4.967 5.639 -11.755 1.00 89.19 84 TRP A CA 1
ATOM 645 C C . TRP A 1 84 ? 6.163 6.497 -12.167 1.00 89.19 84 TRP A C 1
ATOM 647 O O . TRP A 1 84 ? 7.161 5.955 -12.619 1.00 89.19 84 TRP A O 1
ATOM 657 N N . ILE A 1 85 ? 6.066 7.820 -12.027 1.00 87.31 85 ILE A N 1
ATOM 658 C CA . ILE A 1 85 ? 7.123 8.747 -12.444 1.00 87.31 85 ILE A CA 1
ATOM 659 C C . ILE A 1 85 ? 8.198 8.843 -11.359 1.00 87.31 85 ILE A C 1
ATOM 661 O O . ILE A 1 85 ? 9.384 8.894 -11.667 1.00 87.31 85 ILE A O 1
ATOM 665 N N . ASN A 1 86 ? 7.791 8.866 -10.088 1.00 89.19 86 ASN A N 1
ATOM 666 C CA . ASN A 1 86 ? 8.706 9.042 -8.956 1.00 89.19 86 ASN A CA 1
ATOM 667 C C . ASN A 1 86 ? 8.838 7.801 -8.054 1.00 89.19 86 ASN A C 1
ATOM 669 O O . ASN A 1 86 ? 9.507 7.867 -7.024 1.00 89.19 86 ASN A O 1
ATOM 673 N N . GLY A 1 87 ? 8.183 6.688 -8.392 1.00 91.19 87 GLY A N 1
ATOM 674 C CA . GLY A 1 87 ? 8.260 5.455 -7.610 1.00 91.19 87 GLY A CA 1
ATOM 675 C C . GLY A 1 87 ? 7.516 5.500 -6.272 1.00 91.19 87 GLY A C 1
ATOM 676 O O . GLY A 1 87 ? 7.777 4.661 -5.413 1.00 91.19 87 GLY A O 1
ATOM 677 N N . THR A 1 88 ? 6.640 6.482 -6.037 1.00 94.94 88 THR A N 1
ATOM 678 C CA . THR A 1 88 ? 5.967 6.640 -4.737 1.00 94.94 88 THR A CA 1
ATOM 679 C C . THR A 1 88 ? 4.674 5.838 -4.680 1.00 94.94 88 THR A C 1
ATOM 681 O O . THR A 1 88 ? 3.822 5.954 -5.559 1.00 94.94 88 THR A O 1
ATOM 684 N N . VAL A 1 89 ? 4.500 5.062 -3.613 1.00 96.12 89 VAL A N 1
ATOM 685 C CA . VAL A 1 89 ? 3.224 4.435 -3.257 1.00 96.12 89 VAL A CA 1
ATOM 686 C C . VAL A 1 89 ? 2.616 5.214 -2.099 1.00 96.12 89 VAL A C 1
ATOM 688 O O . VAL A 1 89 ? 3.233 5.336 -1.042 1.00 96.12 89 VAL A O 1
ATOM 691 N N . THR A 1 90 ? 1.414 5.741 -2.295 1.00 96.50 90 THR A N 1
ATOM 692 C CA . THR A 1 90 ? 0.697 6.503 -1.270 1.00 96.50 90 THR A CA 1
ATOM 693 C C . THR A 1 90 ? -0.420 5.645 -0.695 1.00 96.50 90 THR A C 1
ATOM 695 O O . THR A 1 90 ? -1.240 5.114 -1.442 1.00 96.50 90 THR A O 1
ATOM 698 N N . LEU A 1 91 ? -0.445 5.529 0.630 1.00 96.31 91 LEU A N 1
ATOM 699 C CA . LEU A 1 91 ? -1.466 4.858 1.424 1.00 96.31 91 LEU A CA 1
ATOM 700 C C . LEU A 1 91 ? -2.233 5.929 2.200 1.00 96.31 91 LEU A C 1
ATOM 702 O O . LEU A 1 91 ? -1.734 6.463 3.190 1.00 96.31 91 LEU A O 1
ATOM 706 N N . GLN A 1 92 ? -3.433 6.259 1.744 1.00 96.62 92 GLN A N 1
ATOM 707 C CA . GLN A 1 92 ? -4.301 7.209 2.421 1.00 96.62 92 GLN A CA 1
ATOM 708 C C . GLN A 1 92 ? -5.332 6.454 3.246 1.00 96.62 92 GLN A C 1
ATOM 710 O O . GLN A 1 92 ? -6.216 5.787 2.712 1.00 96.62 92 GLN A O 1
ATOM 715 N N . ILE A 1 93 ? -5.198 6.550 4.564 1.00 95.44 93 ILE A N 1
ATOM 716 C CA . ILE A 1 93 ? -6.014 5.806 5.516 1.00 95.44 93 ILE A CA 1
ATOM 717 C C . ILE A 1 93 ? -6.991 6.767 6.171 1.00 95.44 93 ILE A C 1
ATOM 719 O O . ILE A 1 93 ? -6.621 7.843 6.631 1.00 95.44 93 ILE A O 1
ATOM 723 N N . THR A 1 94 ? -8.253 6.363 6.206 1.00 94.94 94 THR A N 1
ATOM 724 C CA . THR A 1 94 ? -9.326 7.074 6.897 1.00 94.94 94 THR A CA 1
ATOM 725 C C . THR A 1 94 ? -9.715 6.255 8.127 1.00 94.94 94 THR A C 1
ATOM 727 O O . THR A 1 94 ? -10.378 5.224 7.975 1.00 94.94 94 THR A O 1
ATOM 730 N N . PRO A 1 95 ? -9.286 6.657 9.338 1.00 92.06 95 PRO A N 1
ATOM 731 C CA . PRO A 1 95 ? -9.686 5.992 10.574 1.00 92.06 95 PRO A CA 1
ATOM 732 C C . PRO A 1 95 ? -11.183 6.166 10.837 1.00 92.06 95 PRO A C 1
ATOM 734 O O . PRO A 1 95 ? -11.743 7.230 10.561 1.00 92.06 95 PRO A O 1
ATOM 737 N N . ARG A 1 96 ? -11.814 5.155 11.441 1.00 92.44 96 ARG A N 1
ATOM 738 C CA . ARG A 1 96 ? -13.181 5.267 11.960 1.00 92.44 96 ARG A CA 1
ATOM 739 C C . ARG A 1 96 ? -13.234 6.255 13.113 1.00 92.44 96 ARG A C 1
ATOM 741 O O . ARG A 1 96 ? -12.330 6.327 13.945 1.00 92.44 96 ARG A O 1
ATOM 748 N N . LYS A 1 97 ? -14.345 6.986 13.190 1.00 92.06 97 LYS A N 1
ATOM 749 C CA . LYS A 1 97 ? -14.633 7.899 14.298 1.00 92.06 97 LYS A CA 1
ATOM 750 C C . LYS A 1 97 ? -15.509 7.194 15.338 1.00 92.06 97 LYS A C 1
ATOM 752 O O . LYS A 1 97 ? -16.633 6.816 14.996 1.00 92.06 97 LYS A O 1
ATOM 757 N N . PRO A 1 98 ? -15.033 7.023 16.583 1.00 91.62 98 PRO A N 1
ATOM 758 C CA . PRO A 1 98 ? -15.852 6.453 17.641 1.00 91.62 98 PRO A CA 1
ATOM 759 C C . PRO A 1 98 ? -16.959 7.435 18.043 1.00 91.62 98 PRO A C 1
ATOM 761 O O . PRO A 1 98 ? -16.736 8.643 18.102 1.00 91.62 98 PRO A O 1
ATOM 764 N N . ILE A 1 99 ? -18.145 6.908 18.342 1.00 94.06 99 ILE A N 1
ATOM 765 C CA . ILE A 1 99 ? -19.278 7.671 18.892 1.00 94.06 99 ILE A CA 1
ATOM 766 C C . ILE A 1 99 ? -19.614 7.265 20.332 1.00 94.06 99 ILE A C 1
ATOM 768 O O . ILE A 1 99 ? -20.413 7.924 20.989 1.00 94.06 99 ILE A O 1
ATOM 772 N N . GLY A 1 100 ? -19.008 6.188 20.829 1.00 92.69 100 GLY A N 1
ATOM 773 C CA . GLY A 1 100 ? -19.207 5.697 22.184 1.00 92.69 100 GLY A CA 1
ATOM 774 C C . GLY A 1 100 ? -18.380 4.450 22.468 1.00 92.69 100 GLY A C 1
ATOM 775 O O . GLY A 1 100 ? -17.547 4.036 21.657 1.00 92.69 100 GLY A O 1
ATOM 776 N N . ILE A 1 101 ? -18.645 3.847 23.625 1.00 92.56 101 ILE A N 1
ATOM 777 C CA . ILE A 1 101 ? -18.044 2.588 24.061 1.00 92.56 101 ILE A CA 1
ATOM 778 C C . ILE A 1 101 ? -19.169 1.580 24.289 1.00 92.56 101 ILE A C 1
ATOM 780 O O . ILE A 1 101 ? -20.126 1.865 25.008 1.00 92.56 101 ILE A O 1
ATOM 784 N N . PHE A 1 102 ? -19.045 0.398 23.693 1.00 91.69 102 PHE A N 1
ATOM 785 C CA . PHE A 1 102 ? -19.958 -0.723 23.870 1.00 91.69 102 PHE A CA 1
ATOM 786 C C . PHE A 1 102 ? -19.163 -1.961 24.286 1.00 91.69 102 PHE A C 1
ATOM 788 O O . PHE A 1 102 ? -18.223 -2.358 23.600 1.00 91.69 102 PHE A O 1
ATOM 795 N N . ALA A 1 103 ? -19.518 -2.551 25.432 1.00 91.06 103 ALA A N 1
ATOM 796 C CA . ALA A 1 103 ? -18.832 -3.716 26.001 1.00 91.06 103 ALA A CA 1
ATOM 797 C C . ALA A 1 103 ? -17.294 -3.556 26.098 1.00 91.06 103 ALA A C 1
ATOM 799 O O . ALA A 1 103 ? -16.544 -4.491 25.835 1.00 91.06 103 ALA A O 1
ATOM 800 N N . GLY A 1 104 ? -16.821 -2.352 26.447 1.00 89.50 104 GLY A N 1
ATOM 801 C CA . GLY A 1 104 ? -15.390 -2.049 26.585 1.00 89.50 104 GLY A CA 1
ATOM 802 C C . GLY A 1 104 ? -14.640 -1.792 25.271 1.00 89.50 104 GLY A C 1
ATOM 803 O O . GLY A 1 104 ? -13.431 -1.599 25.311 1.00 89.50 104 GLY A O 1
ATOM 804 N N . ARG A 1 105 ? -15.330 -1.757 24.123 1.00 91.50 105 ARG A N 1
ATOM 805 C CA . ARG A 1 105 ? -14.749 -1.467 22.799 1.00 91.50 105 ARG A CA 1
ATOM 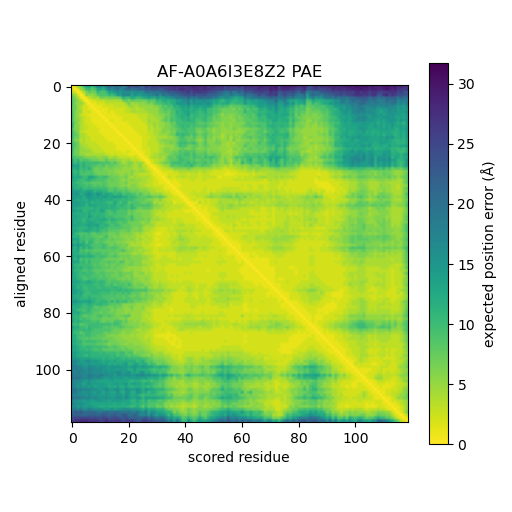806 C C . ARG A 1 105 ? -15.359 -0.207 22.203 1.00 91.50 105 ARG A C 1
ATOM 808 O O . ARG A 1 105 ? -16.490 0.144 22.540 1.00 91.50 105 ARG A O 1
ATOM 815 N N . PHE A 1 106 ? -14.649 0.467 21.304 1.00 92.81 106 PHE A N 1
ATOM 816 C CA . PHE A 1 106 ? -15.208 1.624 20.607 1.00 92.81 106 PHE A CA 1
ATOM 817 C C . PHE A 1 106 ? -16.284 1.180 19.621 1.00 92.81 106 PHE A C 1
ATOM 819 O O . PHE A 1 106 ? -16.155 0.126 19.006 1.00 92.81 106 PHE A O 1
ATOM 826 N N . ILE A 1 107 ? -17.336 1.982 19.459 1.00 93.06 107 ILE A N 1
ATOM 827 C CA . ILE A 1 107 ? -18.394 1.753 18.468 1.00 93.06 107 ILE A CA 1
ATOM 828 C C . ILE A 1 107 ? -18.543 2.979 17.565 1.00 93.06 107 ILE A C 1
ATOM 830 O O . ILE A 1 107 ? -18.416 4.112 18.038 1.00 93.06 107 ILE A O 1
ATOM 834 N N . ASP A 1 108 ? -18.786 2.770 16.270 1.00 92.75 108 ASP A N 1
ATOM 835 C CA . ASP A 1 108 ? -19.063 3.841 15.304 1.00 92.75 108 ASP A CA 1
ATOM 836 C C . ASP A 1 108 ? -20.565 3.999 14.986 1.00 92.75 108 ASP A C 1
ATOM 838 O O . ASP A 1 108 ? -21.420 3.241 15.445 1.00 92.75 108 ASP A O 1
ATOM 842 N N . LYS A 1 109 ? -20.891 4.991 14.145 1.00 91.69 109 LYS A N 1
ATOM 843 C CA . LYS A 1 109 ? -22.259 5.259 13.657 1.00 91.69 109 LYS A CA 1
ATOM 844 C C . LYS A 1 109 ? -22.902 4.103 12.879 1.00 91.69 109 LYS A C 1
ATOM 846 O O . LYS A 1 109 ? -24.112 4.115 12.690 1.00 91.69 109 LYS A O 1
ATOM 851 N N . SER A 1 110 ? -22.108 3.156 12.380 1.00 89.00 110 SER A N 1
ATOM 852 C CA . SER A 1 110 ? -22.597 1.979 11.654 1.00 89.00 110 SER A CA 1
ATOM 853 C C . SER A 1 110 ? -22.906 0.801 12.582 1.00 89.00 110 SER A C 1
ATOM 855 O O . SER A 1 110 ? -23.415 -0.215 12.121 1.00 89.00 110 SER A O 1
ATOM 857 N N . GLY A 1 111 ? -22.613 0.935 13.881 1.00 88.12 111 GLY A N 1
ATOM 858 C CA . GLY A 1 111 ? -22.728 -0.144 14.859 1.00 88.12 111 GLY A CA 1
ATOM 859 C C . GLY A 1 111 ? -21.531 -1.098 14.860 1.00 88.12 111 GLY A C 1
ATOM 860 O O . GLY A 1 111 ? -21.580 -2.132 15.522 1.00 88.12 111 GLY A O 1
ATOM 861 N N . THR A 1 112 ? -20.453 -0.769 14.144 1.00 90.19 112 THR A N 1
ATOM 862 C CA . THR A 1 112 ? -19.240 -1.593 14.113 1.00 90.19 112 THR A CA 1
ATOM 863 C C . THR A 1 112 ? -18.423 -1.330 15.369 1.00 90.19 112 THR A C 1
ATOM 865 O O . THR A 1 112 ? -18.128 -0.174 15.684 1.00 90.19 112 THR A O 1
ATOM 868 N N . THR A 1 113 ? -18.035 -2.394 16.073 1.00 92.19 113 THR A N 1
ATOM 869 C CA . THR A 1 113 ? -17.132 -2.308 17.224 1.00 92.19 113 THR A CA 1
ATOM 870 C C . THR A 1 113 ? -15.683 -2.551 16.812 1.00 92.19 113 THR A C 1
ATOM 872 O O . THR A 1 113 ? -15.393 -3.422 15.991 1.00 92.19 113 THR A O 1
ATOM 875 N N . PHE A 1 114 ? -14.759 -1.762 17.354 1.00 91.88 114 PHE A N 1
ATOM 876 C CA . PHE A 1 114 ? -13.342 -1.818 17.004 1.00 91.88 114 PHE A CA 1
ATOM 877 C C . PHE A 1 114 ? -12.446 -1.353 18.155 1.00 91.88 114 PHE A C 1
ATOM 879 O O . PHE A 1 114 ? -12.898 -0.699 19.096 1.00 91.88 114 PHE A O 1
ATOM 886 N N . ASP A 1 115 ? -11.157 -1.670 18.041 1.00 89.88 115 ASP A N 1
ATOM 887 C CA . ASP A 1 115 ? -10.116 -1.220 18.964 1.00 89.88 115 ASP A CA 1
ATOM 888 C C . ASP A 1 115 ? -9.164 -0.281 18.223 1.00 89.88 115 ASP A C 1
ATOM 890 O O . ASP A 1 115 ? -8.830 -0.521 17.060 1.00 89.88 115 ASP A O 1
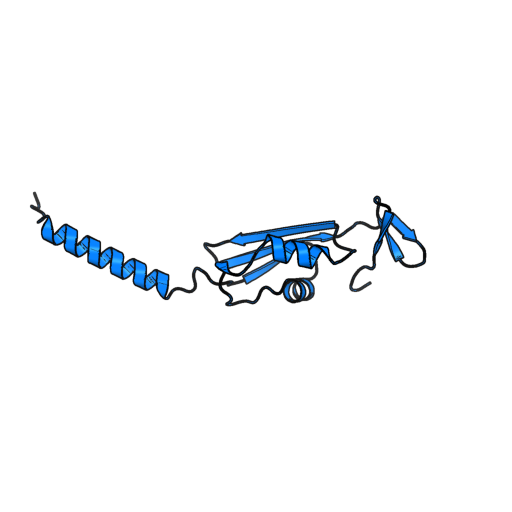ATOM 894 N N . ILE A 1 116 ? -8.728 0.791 18.881 1.00 81.81 116 ILE A N 1
ATOM 895 C CA . ILE A 1 116 ? -7.794 1.751 18.289 1.00 81.81 116 ILE A CA 1
ATOM 896 C C . ILE A 1 116 ? -6.366 1.274 18.586 1.00 81.81 116 ILE A C 1
ATOM 898 O O . ILE A 1 116 ? -6.021 1.086 19.755 1.00 81.81 116 ILE A O 1
ATOM 902 N N . PRO A 1 117 ? -5.514 1.067 17.568 1.00 76.88 117 PRO A N 1
ATOM 903 C CA . PRO A 1 117 ? -4.129 0.686 17.804 1.00 76.88 117 PRO A CA 1
ATOM 904 C C . PRO A 1 117 ? -3.371 1.814 18.514 1.00 76.88 117 PRO A C 1
ATOM 906 O O . PRO A 1 117 ? -3.339 2.945 18.032 1.00 76.88 117 PRO A O 1
ATOM 909 N N . GLY A 1 118 ? -2.732 1.479 19.639 1.00 66.38 118 GLY A N 1
ATOM 910 C CA . GLY A 1 118 ? -1.978 2.428 20.466 1.00 66.38 118 GLY A CA 1
ATOM 911 C C . GLY A 1 118 ? -2.824 3.247 21.448 1.00 66.38 118 GLY A C 1
ATOM 912 O O . GLY A 1 118 ? -2.366 4.314 21.851 1.00 66.38 118 GLY A O 1
ATOM 913 N N . GLY A 1 119 ? -4.038 2.774 21.766 1.00 49.34 119 GLY A N 1
ATOM 914 C CA . GLY A 1 119 ? -4.905 3.336 22.809 1.00 49.34 119 GLY A CA 1
ATOM 915 C C . GLY A 1 119 ? -4.299 3.319 24.207 1.00 49.34 119 GLY A C 1
ATOM 916 O O . GLY A 1 119 ? -3.455 2.435 24.482 1.00 49.34 119 GLY A O 1
#

Secondary structure (DSSP, 8-state):
-----HHHHHHHHHHHHHHHHHHHHT-STTB--EEEEESS-HHHHHHHHT--TTSBTTT--HHHHHHHHHTSTTEEEEEEEEETTTTEEEEEEEEPPP-EEETTEEE-TTS-EE--TT-

Solvent-accessible surface area (backbone atoms only — not comparable to full-atom values): 6908 Å² total; per-residue (Å²): 133,87,85,78,56,69,68,57,54,52,53,52,50,52,52,51,50,53,52,52,51,51,56,57,74,75,44,71,51,59,18,22,69,40,80,47,58,40,72,58,64,49,71,64,50,46,63,69,46,68,69,54,78,69,39,52,49,86,72,62,48,45,68,61,34,28,53,60,52,54,70,39,69,41,41,70,46,61,49,50,50,76,41,69,83,72,12,34,35,39,41,42,39,38,62,55,65,69,75,50,72,54,97,92,30,34,23,31,93,86,70,53,68,30,67,67,91,89,115

Foldseek 3Di:
DDPDDPVVVVVVVVVVVVVVCVCVVPDLLQWQQEEAEAPDDPVVLCVQLPRDGGHGNVPRDQVVSFVSSVVALQWPGWGWDADSRRNYIYIYTDGADFPDDDPNFGAGPVRGTHHDPPD

Nearest PDB structures (foldseek):
  2qcz-assembly2_B  TM=8.251E-01  e=4.363E-03  Escherichia coli K-12
  2v9h-assembly1_A  TM=7.959E-01  e=1.246E-02  Escherichia coli
  2qdf-assembly1_A  TM=8.222E-01  e=2.401E-02  Escherichia coli K-12
  6lyr-assembly1_A  TM=8.069E-01  e=5.276E-02  Escherichia coli K-12
  8bnz-assembly1_A  TM=7.418E-01  e=1.238E-01  Escherichia coli K-12

Sequence (119 aa):
MIQINRRIVSIAGIALFALLTYIIAWSTLFTVSKVVVTGAQQSAMQNLSGVTIGEKLARVEPRAVARKLQEQLWIEGVDVSRNWINGTVTLQITPRKPIGIFAGRFIDKSGTTFDIPGG